Protein AF-W5QCK7-F1 (afdb_monomer)

Solvent-accessible surface area (backbone atoms only — not comparable to full-atom values): 10366 Å² total; per-residue (Å²): 131,85,64,73,87,75,48,57,71,72,54,49,52,51,52,53,54,50,50,57,49,50,53,54,50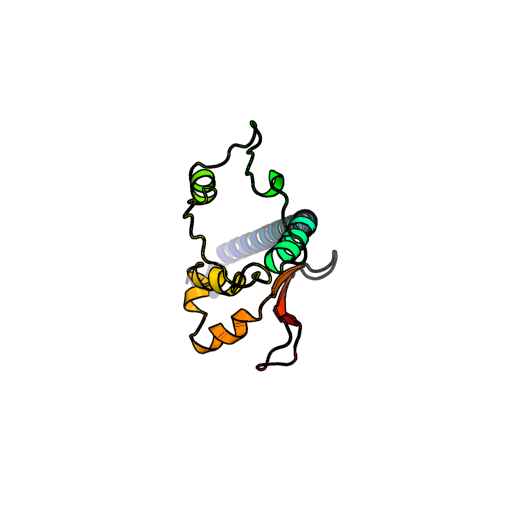,52,55,51,51,52,52,49,52,51,55,50,51,54,48,52,54,59,50,48,63,67,45,43,64,56,52,53,51,47,44,30,40,43,55,52,75,39,82,81,50,77,70,77,72,50,90,73,80,58,95,84,61,89,70,55,69,69,58,60,57,71,67,59,78,82,86,73,88,70,93,64,100,64,77,86,65,80,28,51,81,45,53,55,44,52,49,38,61,70,37,74,82,45,30,80,68,61,48,86,81,48,51,76,58,37,53,39,45,69,46,76,48,78,48,68,51,58,95,92,51,75,92,50,54,32,42,36,41,32,34,52,96,57,94,8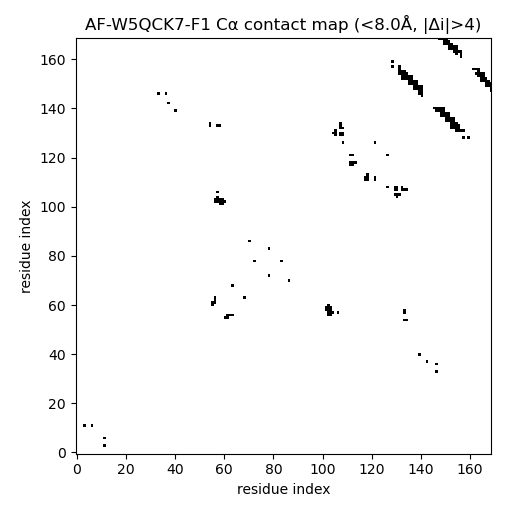9,54,88,62,50,63,52,77,50,115

Nearest PDB structures (foldseek):
  7un3-assembly1_C  TM=9.080E-01  e=7.318E-14  Homo sapiens
  7un3-assembly1_B  TM=9.060E-01  e=1.807E-13  Homo sapiens
  6k00-assembly1_A  TM=7.900E-01  e=5.534E-12  Caenorhabditis elegans
  8xaa-assembly2_H  TM=7.692E-01  e=1.555E-11  Caenorhabditis elegans
  9b31-assembly1_D  TM=7.274E-01  e=1.458E-08  Saccharomyces cerevisiae

Foldseek 3Di:
DPDLVPDDPVVVVVVVVVVVVVVVVVVVVVVVVVVVLVVVVVVLVVCVVVQVVVLCQQQVVDDDDPVRLDDDDDPPDPDDVVVVVVSDDDPPPDPDDDPPDRGNFLVVVVVLCPDVVSVVVDDPVCSVVSRQFRHWDKAFDDPPDPGDIKIWTAGDDDDPDDDRIDIDD

Secondary structure (DSSP, 8-state):
---GGGS-HHHHHHHHHHHHHHHHHHHHHHHHHHHHHHHHHHHHHHHHHHHHHHHHHHTTSSPPPHHHHS----TT----HHHHHHT--------------SSSTTHHHHHHHHSHHHHTT--TTTHHHHTTEEEEEEEEPPTTS-S-EEEEEEE-S-SS-S-SEEEE-

Radius of gyration: 24.89 Å; Cα contacts (8 Å, |Δi|>4): 121; chains: 1; bounding box: 48×48×73 Å

Structure (mmCIF, N/CA/C/O backbone):
data_AF-W5QCK7-F1
#
_entry.id   AF-W5QCK7-F1
#
loop_
_atom_site.group_PDB
_atom_site.id
_atom_site.type_symbol
_atom_site.label_atom_id
_atom_site.label_alt_id
_atom_site.label_comp_id
_atom_site.label_asym_id
_atom_site.label_entity_id
_atom_site.label_seq_id
_atom_site.pdbx_PDB_ins_code
_atom_site.Cartn_x
_atom_site.Cartn_y
_atom_site.Cartn_z
_atom_site.occupancy
_atom_site.B_iso_or_equiv
_atom_site.auth_seq_id
_atom_site.auth_comp_id
_atom_site.auth_asym_id
_atom_site.auth_atom_id
_atom_site.pdbx_PDB_model_num
ATOM 1 N N . MET A 1 1 ? 1.225 -5.587 -39.181 1.00 51.06 1 MET A N 1
ATOM 2 C CA . MET A 1 1 ? 2.636 -5.551 -38.735 1.00 51.06 1 MET A CA 1
ATOM 3 C C . MET A 1 1 ? 3.491 -5.817 -39.967 1.00 51.06 1 MET A C 1
ATOM 5 O O . MET A 1 1 ? 3.190 -6.780 -40.658 1.00 51.06 1 MET A O 1
ATOM 9 N N . ALA A 1 2 ? 4.437 -4.946 -40.334 1.00 57.25 2 ALA A N 1
ATOM 10 C CA . ALA A 1 2 ? 5.280 -5.203 -41.505 1.00 57.25 2 ALA A CA 1
ATOM 11 C C . ALA A 1 2 ? 6.125 -6.459 -41.250 1.00 57.25 2 ALA A C 1
ATOM 13 O O . ALA A 1 2 ? 6.773 -6.553 -40.209 1.00 57.25 2 ALA A O 1
ATOM 14 N N . ASP A 1 3 ? 6.082 -7.415 -42.174 1.00 78.38 3 ASP A N 1
ATOM 15 C CA . ASP A 1 3 ? 6.831 -8.662 -42.074 1.00 78.38 3 ASP A CA 1
ATOM 16 C C . ASP A 1 3 ? 8.339 -8.370 -42.131 1.00 78.38 3 ASP A C 1
ATOM 18 O O . ASP A 1 3 ? 8.890 -7.986 -43.169 1.00 78.38 3 ASP A O 1
ATOM 22 N N . ILE A 1 4 ? 8.998 -8.504 -40.976 1.00 74.50 4 ILE A N 1
ATOM 23 C CA . ILE A 1 4 ? 10.424 -8.218 -40.798 1.00 74.50 4 ILE A CA 1
ATOM 24 C C . ILE A 1 4 ? 11.270 -9.102 -41.719 1.00 74.50 4 ILE A C 1
ATOM 26 O O . ILE A 1 4 ? 12.332 -8.661 -42.172 1.00 74.50 4 ILE A O 1
ATOM 30 N N . ASP A 1 5 ? 10.801 -10.306 -42.052 1.00 78.75 5 ASP A N 1
ATOM 31 C CA . ASP A 1 5 ? 11.554 -11.263 -42.854 1.00 78.75 5 ASP A CA 1
ATOM 32 C C . ASP A 1 5 ? 11.652 -10.853 -44.323 1.00 78.75 5 ASP A C 1
ATOM 34 O O . ASP A 1 5 ? 12.658 -11.157 -44.973 1.00 78.75 5 ASP A O 1
ATOM 38 N N . ASN A 1 6 ? 10.724 -10.026 -44.802 1.00 87.00 6 ASN A N 1
ATOM 39 C CA . ASN A 1 6 ? 10.708 -9.508 -46.169 1.00 87.00 6 ASN A CA 1
ATOM 40 C C . ASN A 1 6 ? 11.416 -8.150 -46.344 1.00 87.00 6 ASN A C 1
ATOM 42 O O . ASN A 1 6 ? 11.470 -7.603 -47.447 1.00 87.00 6 ASN A O 1
ATOM 46 N N . LEU A 1 7 ? 12.015 -7.596 -45.284 1.00 89.38 7 LEU A N 1
ATOM 47 C CA . LEU A 1 7 ? 12.717 -6.313 -45.370 1.00 89.38 7 LEU A CA 1
ATOM 48 C C . LEU A 1 7 ? 14.078 -6.425 -46.089 1.00 89.38 7 LEU A C 1
ATOM 50 O O . LEU A 1 7 ? 14.833 -7.378 -45.855 1.00 89.38 7 LEU A O 1
ATOM 54 N N . PRO A 1 8 ? 14.481 -5.409 -46.882 1.00 94.81 8 PRO A N 1
ATOM 55 C CA . PRO A 1 8 ? 15.816 -5.355 -47.469 1.00 94.81 8 PRO A CA 1
ATOM 56 C C . PRO A 1 8 ? 16.914 -5.459 -46.406 1.00 94.81 8 PRO A C 1
ATOM 58 O O . PRO A 1 8 ? 16.802 -4.897 -45.313 1.00 94.81 8 PRO A O 1
ATOM 61 N N . ARG A 1 9 ? 18.039 -6.100 -46.748 1.00 92.81 9 ARG A N 1
ATOM 62 C CA . ARG A 1 9 ? 19.173 -6.312 -45.826 1.00 92.81 9 ARG A CA 1
ATOM 63 C C . ARG A 1 9 ? 19.637 -5.024 -45.133 1.00 92.81 9 ARG A C 1
ATOM 65 O O . ARG A 1 9 ? 19.982 -5.048 -43.954 1.00 92.81 9 ARG A O 1
ATOM 72 N N . VAL A 1 10 ? 19.638 -3.899 -45.850 1.00 95.56 10 VAL A N 1
ATOM 73 C CA . VAL A 1 10 ? 20.016 -2.583 -45.304 1.00 95.56 10 VAL A CA 1
ATOM 74 C C . VAL A 1 10 ? 19.047 -2.131 -44.209 1.00 95.56 10 VAL A C 1
ATOM 76 O O . VAL A 1 10 ? 19.485 -1.627 -43.177 1.00 95.56 10 VAL A O 1
ATOM 79 N N . VAL A 1 11 ? 17.746 -2.359 -44.395 1.00 94.44 11 VAL A N 1
ATOM 80 C CA . VAL A 1 11 ? 16.714 -2.037 -43.401 1.00 94.44 11 VAL A CA 1
ATOM 81 C C . VAL A 1 11 ? 16.845 -2.959 -42.189 1.00 94.44 11 VAL A C 1
ATOM 83 O O . VAL A 1 11 ? 16.900 -2.461 -41.069 1.00 94.44 11 VAL A O 1
ATOM 86 N N . LYS A 1 12 ? 17.031 -4.273 -42.391 1.00 92.62 12 LYS A N 1
ATOM 87 C CA . LYS A 1 12 ? 17.274 -5.233 -41.294 1.00 92.62 12 LYS A CA 1
ATOM 88 C C . LYS A 1 12 ? 18.470 -4.831 -40.421 1.00 92.62 12 LYS A C 1
ATOM 90 O O . LYS A 1 12 ? 18.384 -4.871 -39.198 1.00 92.62 12 LYS A O 1
ATOM 95 N N . ARG A 1 13 ? 19.574 -4.371 -41.028 1.00 95.12 13 ARG A N 1
ATOM 96 C CA . ARG A 1 13 ? 20.747 -3.866 -40.283 1.00 95.12 13 ARG A CA 1
ATOM 97 C C . ARG A 1 13 ? 20.414 -2.650 -39.417 1.00 95.12 13 ARG A C 1
ATOM 99 O O . ARG A 1 13 ? 20.874 -2.588 -38.282 1.00 95.12 13 ARG A O 1
ATOM 106 N N . ARG A 1 14 ? 19.620 -1.705 -39.933 1.00 96.81 14 ARG A N 1
ATOM 107 C CA . ARG A 1 14 ? 19.167 -0.528 -39.171 1.00 96.81 14 ARG A CA 1
ATOM 108 C C . ARG A 1 14 ? 18.259 -0.936 -38.013 1.00 96.81 14 ARG A C 1
ATOM 110 O O . ARG A 1 14 ? 18.492 -0.496 -36.897 1.00 96.81 14 ARG A O 1
ATOM 117 N N . VAL A 1 15 ? 17.300 -1.832 -38.252 1.00 94.88 15 VAL A N 1
ATOM 118 C CA . VAL A 1 15 ? 16.424 -2.381 -37.201 1.00 94.88 15 VAL A CA 1
ATOM 119 C C . VAL A 1 15 ? 17.241 -3.066 -36.106 1.00 94.88 15 VAL A C 1
ATOM 121 O O . VAL A 1 15 ? 17.001 -2.822 -34.930 1.00 94.88 15 VAL A O 1
ATOM 124 N N . ASN A 1 16 ? 18.253 -3.862 -36.459 1.00 94.25 16 ASN A N 1
ATOM 125 C CA . ASN A 1 16 ? 19.127 -4.491 -35.465 1.00 94.25 16 ASN A CA 1
ATOM 126 C C . ASN A 1 16 ? 19.939 -3.460 -34.664 1.00 94.25 16 ASN A C 1
ATOM 128 O O . ASN A 1 16 ? 20.091 -3.613 -33.456 1.00 94.25 16 ASN A O 1
ATOM 132 N N . ALA A 1 17 ? 20.416 -2.387 -35.303 1.00 97.69 17 ALA A N 1
ATOM 133 C CA . ALA A 1 17 ? 21.068 -1.292 -34.588 1.00 97.69 17 ALA A CA 1
ATOM 134 C C . ALA A 1 17 ? 20.107 -0.596 -33.605 1.00 97.69 17 ALA A C 1
ATOM 136 O O . ALA A 1 17 ? 20.496 -0.327 -32.472 1.00 97.69 17 ALA A O 1
ATOM 137 N N . LEU A 1 18 ? 18.847 -0.376 -34.001 1.00 97.81 18 LEU A N 1
ATOM 138 C CA . LEU A 1 18 ? 17.809 0.173 -33.121 1.00 97.81 18 LEU A CA 1
ATOM 139 C C . LEU A 1 18 ? 17.479 -0.770 -31.957 1.00 97.81 18 LEU A C 1
ATOM 141 O O . LEU A 1 18 ? 17.377 -0.309 -30.829 1.00 97.81 18 LEU A O 1
ATOM 145 N N . LYS A 1 19 ? 17.398 -2.088 -32.185 1.00 96.69 19 LYS A N 1
ATOM 146 C CA . LYS A 1 19 ? 17.222 -3.076 -31.105 1.00 96.69 19 LYS A CA 1
ATOM 147 C C . LYS A 1 19 ? 18.361 -3.014 -30.086 1.00 96.69 19 LYS A C 1
ATOM 149 O O . LYS A 1 19 ? 18.106 -3.046 -28.890 1.00 96.69 19 LYS A O 1
ATOM 154 N N . ASN A 1 20 ? 19.604 -2.857 -30.541 1.00 97.44 20 ASN A N 1
ATOM 155 C CA . ASN A 1 20 ? 20.744 -2.696 -29.635 1.00 97.44 20 ASN A CA 1
ATOM 156 C C . ASN A 1 20 ? 20.656 -1.404 -28.808 1.00 97.44 20 ASN A C 1
ATOM 158 O O . ASN A 1 20 ? 21.086 -1.394 -27.659 1.00 97.44 20 ASN A O 1
ATOM 162 N N . LEU A 1 21 ? 20.114 -0.318 -29.372 1.00 98.31 21 LEU A N 1
ATOM 163 C CA . LEU A 1 21 ? 19.829 0.900 -28.607 1.00 98.31 21 LEU A CA 1
ATOM 164 C C . LEU A 1 21 ? 18.696 0.670 -27.603 1.00 98.31 21 LEU A C 1
ATOM 166 O O . LEU A 1 21 ? 18.845 1.057 -26.451 1.00 98.31 21 LEU A O 1
ATOM 170 N N . GLN A 1 22 ? 17.632 -0.035 -27.996 1.00 97.56 22 GLN A N 1
ATOM 171 C CA . GLN A 1 22 ? 16.526 -0.381 -27.100 1.00 97.56 22 GLN A CA 1
ATOM 172 C C . GLN A 1 22 ? 17.001 -1.190 -25.888 1.00 97.56 22 GLN A C 1
ATOM 174 O O . GLN A 1 22 ? 16.555 -0.937 -24.776 1.00 97.56 22 GLN A O 1
ATOM 179 N N . VAL A 1 23 ? 17.945 -2.120 -26.075 1.00 98.12 23 VAL A N 1
ATOM 180 C CA . VAL A 1 23 ? 18.554 -2.862 -24.957 1.00 98.12 23 VAL A CA 1
ATOM 181 C C . VAL A 1 23 ? 19.260 -1.916 -23.981 1.00 98.12 23 VAL A C 1
ATOM 183 O O . VAL A 1 23 ? 19.148 -2.097 -22.774 1.00 98.12 23 VAL A O 1
ATOM 186 N N . LYS A 1 24 ? 19.950 -0.880 -24.474 1.00 98.12 24 LYS A N 1
ATOM 187 C CA . LYS A 1 24 ? 20.579 0.126 -23.603 1.00 98.12 24 LYS A CA 1
ATOM 188 C C . LYS A 1 24 ? 19.544 0.981 -22.871 1.00 98.12 24 LYS A C 1
ATOM 190 O O . LYS A 1 24 ? 19.755 1.282 -21.704 1.00 98.12 24 LYS A O 1
ATOM 195 N N . CYS A 1 25 ? 18.438 1.345 -23.524 1.00 97.94 25 CYS A N 1
ATOM 196 C CA . CYS A 1 25 ? 17.318 2.022 -22.863 1.00 97.94 25 CYS A CA 1
ATOM 197 C C . CYS A 1 25 ? 16.756 1.162 -21.725 1.00 97.94 25 CYS A C 1
ATOM 199 O O . CYS A 1 25 ? 16.690 1.636 -20.598 1.00 97.94 25 CYS A O 1
ATOM 201 N N . ALA A 1 26 ? 16.488 -0.120 -21.982 1.00 97.88 26 ALA A N 1
ATOM 202 C CA . ALA A 1 26 ? 15.995 -1.050 -20.966 1.00 97.88 26 ALA A CA 1
ATOM 203 C C . ALA A 1 26 ? 16.968 -1.211 -19.781 1.00 97.88 26 ALA A C 1
ATOM 205 O O . ALA A 1 26 ? 16.544 -1.340 -18.640 1.00 97.88 26 ALA A O 1
ATOM 206 N N . GLN A 1 27 ? 18.283 -1.167 -20.024 1.00 97.56 27 GLN A N 1
ATOM 207 C CA . GLN A 1 27 ? 19.287 -1.185 -18.951 1.00 97.56 27 GLN A CA 1
ATOM 208 C C . GLN A 1 27 ? 19.251 0.074 -18.076 1.00 97.56 27 GLN A C 1
ATOM 210 O O . GLN A 1 27 ? 19.542 -0.010 -16.886 1.00 97.56 27 GLN A O 1
ATOM 215 N N . ILE A 1 28 ? 18.938 1.235 -18.654 1.00 97.88 28 ILE A N 1
ATOM 216 C CA . ILE A 1 28 ? 18.781 2.488 -17.903 1.00 97.88 28 ILE A CA 1
ATOM 217 C C . ILE A 1 28 ? 17.469 2.456 -17.115 1.00 97.88 28 ILE A C 1
ATOM 219 O O . ILE A 1 28 ? 17.473 2.778 -15.934 1.00 97.88 28 ILE A O 1
ATOM 223 N N . GLU A 1 29 ? 16.376 2.014 -17.740 1.00 97.38 29 GLU A N 1
ATOM 224 C CA . GLU A 1 29 ? 15.078 1.838 -17.077 1.00 97.38 29 GLU A CA 1
ATOM 225 C C . GLU A 1 29 ? 15.177 0.875 -15.890 1.00 97.38 29 GLU A C 1
ATOM 227 O O . GLU A 1 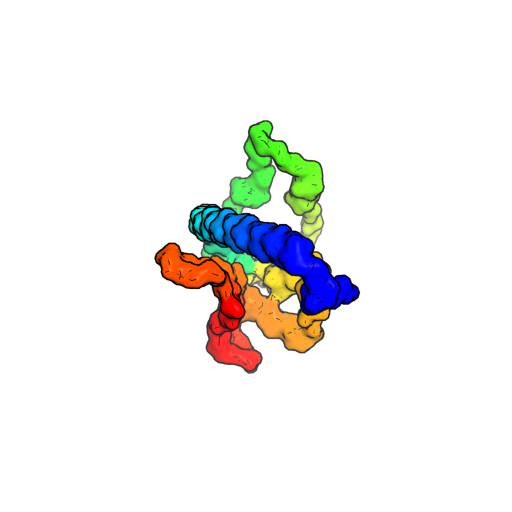29 ? 14.650 1.172 -14.826 1.00 97.38 29 GLU A O 1
ATOM 232 N N . ALA A 1 30 ? 15.912 -0.235 -16.027 1.00 95.00 30 ALA A N 1
ATOM 233 C CA . ALA A 1 30 ? 16.130 -1.170 -14.925 1.00 95.00 30 ALA A CA 1
ATOM 234 C C . ALA A 1 30 ? 16.781 -0.496 -13.703 1.00 95.00 30 ALA A C 1
ATOM 236 O O . ALA A 1 30 ? 16.317 -0.701 -12.588 1.00 95.00 30 ALA A O 1
ATOM 237 N N . LYS A 1 31 ? 17.800 0.351 -13.916 1.00 95.19 31 LYS A N 1
ATOM 238 C CA . LYS A 1 31 ? 18.436 1.124 -12.833 1.00 95.19 31 LYS A CA 1
ATOM 239 C C . LYS A 1 31 ? 17.495 2.157 -12.226 1.00 95.19 31 LYS A C 1
ATOM 241 O O . LYS A 1 31 ? 17.493 2.347 -11.020 1.00 95.19 31 LYS A O 1
ATOM 246 N N . PHE A 1 32 ? 16.691 2.815 -13.058 1.00 96.88 32 PHE A N 1
ATOM 247 C CA . PHE A 1 32 ? 15.694 3.764 -12.577 1.00 96.88 32 PHE A CA 1
ATOM 248 C C . PHE A 1 32 ? 14.685 3.086 -11.641 1.00 96.88 32 PHE A C 1
ATOM 250 O O . PHE A 1 32 ? 14.436 3.594 -10.555 1.00 96.88 32 PHE A O 1
ATOM 257 N N . TYR A 1 33 ? 14.145 1.925 -12.022 1.00 94.12 33 TYR A N 1
ATOM 258 C CA . TYR A 1 33 ? 13.209 1.192 -11.164 1.00 94.12 33 TYR A CA 1
ATOM 259 C C . TYR A 1 33 ? 13.866 0.643 -9.893 1.00 94.12 33 TYR A C 1
ATOM 261 O O . TYR A 1 33 ? 13.220 0.633 -8.851 1.00 94.12 33 TYR A O 1
ATOM 269 N N . GLU A 1 34 ? 15.141 0.247 -9.953 1.00 92.50 34 GLU A N 1
ATOM 270 C CA . GLU A 1 34 ? 15.926 -0.117 -8.765 1.00 92.50 34 GLU A CA 1
ATOM 271 C C . GLU A 1 34 ? 16.028 1.063 -7.782 1.00 92.50 34 GLU A C 1
ATOM 273 O O . GLU A 1 34 ? 15.694 0.920 -6.608 1.00 92.50 34 GLU A O 1
ATOM 278 N N . GLU A 1 35 ? 16.381 2.257 -8.268 1.00 94.62 35 GLU A N 1
ATOM 279 C CA . GLU A 1 35 ? 16.464 3.469 -7.441 1.00 94.62 35 GLU A CA 1
ATOM 280 C C . GLU A 1 35 ? 15.096 3.908 -6.887 1.00 94.62 35 GLU A C 1
ATOM 282 O O . GLU A 1 35 ? 15.008 4.340 -5.736 1.00 94.62 35 GLU A O 1
ATOM 287 N N . VAL A 1 36 ? 14.019 3.781 -7.673 1.00 94.88 36 VAL A N 1
ATOM 288 C CA . VAL A 1 36 ? 12.647 4.043 -7.206 1.00 94.88 36 VAL A CA 1
ATOM 289 C C . VAL A 1 36 ? 12.260 3.071 -6.097 1.00 94.88 36 VAL A C 1
ATOM 291 O O . VAL A 1 36 ? 11.752 3.506 -5.069 1.00 94.88 36 VAL A O 1
ATOM 294 N N . HIS A 1 37 ? 12.536 1.780 -6.259 1.00 92.81 37 HIS A N 1
ATOM 295 C CA . HIS A 1 37 ? 12.208 0.786 -5.244 1.00 92.81 37 HIS A CA 1
ATOM 296 C C . HIS A 1 37 ? 12.992 1.023 -3.943 1.00 92.81 37 HIS A C 1
ATOM 298 O O . HIS A 1 37 ? 12.438 0.939 -2.849 1.00 92.81 37 HIS A O 1
ATOM 304 N N . ASP A 1 38 ? 14.271 1.393 -4.036 1.00 92.75 38 ASP A N 1
ATOM 305 C CA . ASP A 1 38 ? 15.073 1.794 -2.874 1.00 92.75 38 ASP A CA 1
ATOM 306 C C . ASP A 1 38 ? 14.498 3.033 -2.170 1.00 92.75 38 ASP A C 1
ATOM 308 O O . ASP A 1 38 ? 14.497 3.115 -0.936 1.00 92.75 38 ASP A O 1
ATOM 312 N N . LEU A 1 39 ? 13.978 3.986 -2.947 1.00 95.31 39 LEU A N 1
ATOM 313 C CA . LEU A 1 39 ? 13.295 5.164 -2.427 1.00 95.31 39 LEU A CA 1
ATOM 314 C C . LEU A 1 39 ? 11.997 4.781 -1.703 1.00 95.31 39 LEU A C 1
ATOM 316 O O . LEU A 1 39 ? 11.784 5.232 -0.580 1.00 95.31 39 LEU A O 1
ATOM 320 N N . GLU A 1 40 ? 11.168 3.920 -2.293 1.00 94.06 40 GLU A N 1
ATOM 321 C CA . GLU A 1 40 ? 9.945 3.407 -1.665 1.00 94.06 40 GLU A CA 1
ATOM 322 C C . GLU A 1 40 ? 10.252 2.740 -0.320 1.00 94.06 40 GLU A C 1
ATOM 324 O O . GLU A 1 40 ? 9.643 3.101 0.687 1.00 94.06 40 GLU A O 1
ATOM 329 N N . ARG A 1 41 ? 11.266 1.862 -0.258 1.00 93.56 41 ARG A N 1
ATOM 330 C CA . ARG A 1 41 ? 11.688 1.221 1.002 1.00 93.56 41 ARG A CA 1
ATOM 331 C C . ARG A 1 41 ? 12.117 2.237 2.053 1.00 93.56 41 ARG A C 1
ATOM 333 O O . ARG A 1 41 ? 11.737 2.125 3.216 1.00 93.56 41 ARG A O 1
ATOM 340 N N . LYS A 1 42 ? 12.892 3.251 1.658 1.00 94.81 42 LYS A N 1
ATOM 341 C CA . LYS A 1 42 ? 13.332 4.313 2.573 1.00 94.81 42 LYS A CA 1
ATOM 342 C C . LYS A 1 42 ? 12.142 5.042 3.201 1.00 94.81 42 LYS A C 1
ATOM 344 O O . LYS A 1 42 ? 12.164 5.300 4.402 1.00 94.81 42 LYS A O 1
ATOM 349 N N . TYR A 1 43 ? 11.135 5.397 2.406 1.00 95.94 43 TYR A N 1
ATOM 350 C CA . TYR A 1 43 ? 9.966 6.123 2.905 1.00 95.94 43 TYR A CA 1
ATOM 351 C C . TYR A 1 43 ? 8.982 5.218 3.649 1.00 95.94 43 TYR A C 1
ATOM 353 O O . TYR A 1 43 ? 8.366 5.679 4.604 1.00 95.94 43 TYR A O 1
ATOM 361 N N . ALA A 1 44 ? 8.898 3.929 3.310 1.00 93.94 44 ALA A N 1
ATOM 362 C CA . ALA A 1 44 ? 8.112 2.955 4.066 1.00 93.94 44 ALA A CA 1
ATOM 363 C C . ALA A 1 44 ? 8.520 2.920 5.550 1.00 93.94 44 ALA A C 1
ATOM 365 O O . ALA A 1 44 ? 7.659 2.986 6.423 1.00 93.94 44 ALA A O 1
ATOM 366 N N . VAL A 1 45 ? 9.826 2.955 5.848 1.00 94.56 45 VAL A N 1
ATOM 367 C CA . VAL A 1 45 ? 10.337 3.029 7.233 1.00 94.56 45 VAL A CA 1
ATOM 368 C C . VAL A 1 45 ? 9.879 4.303 7.956 1.00 94.56 45 VAL A C 1
ATOM 370 O O . VAL A 1 45 ? 9.638 4.270 9.160 1.00 94.56 45 VAL A O 1
ATOM 373 N N . LEU A 1 46 ? 9.741 5.426 7.241 1.00 95.62 46 LEU A N 1
ATOM 374 C CA . LEU A 1 46 ? 9.257 6.687 7.817 1.00 95.62 46 LEU A CA 1
ATOM 375 C C . LEU A 1 46 ? 7.746 6.660 8.080 1.00 95.62 46 LEU A C 1
ATOM 377 O O . LEU A 1 46 ? 7.287 7.264 9.046 1.00 95.62 46 LEU A O 1
ATOM 381 N N . TYR A 1 47 ? 6.982 5.951 7.246 1.00 94.44 47 TYR A N 1
ATOM 382 C CA . TYR A 1 47 ? 5.545 5.767 7.439 1.00 94.44 47 TYR A CA 1
ATOM 383 C C . TYR A 1 47 ? 5.212 4.742 8.524 1.00 94.44 47 TYR A C 1
ATOM 385 O O . TYR A 1 47 ? 4.178 4.877 9.174 1.00 94.44 47 TYR A O 1
ATOM 393 N N . GLN A 1 48 ? 6.081 3.756 8.756 1.00 95.56 48 GLN A N 1
ATOM 394 C CA . GLN A 1 48 ? 5.832 2.671 9.703 1.00 95.56 48 GLN A CA 1
ATOM 395 C C . GLN A 1 48 ? 5.380 3.136 11.099 1.00 95.56 48 GLN A C 1
ATOM 397 O O . GLN A 1 48 ? 4.322 2.682 11.528 1.00 95.56 48 GLN A O 1
ATOM 402 N N . PRO A 1 49 ? 6.058 4.075 11.794 1.00 97.12 49 PRO A N 1
ATOM 403 C CA . PRO A 1 49 ? 5.594 4.525 13.108 1.00 97.12 49 PRO A CA 1
ATOM 404 C C . PRO A 1 49 ? 4.220 5.210 13.062 1.00 97.12 49 PRO A C 1
ATOM 406 O O . PRO A 1 49 ? 3.459 5.117 14.022 1.00 97.12 49 PRO A O 1
ATOM 409 N N . LEU A 1 50 ? 3.874 5.870 11.950 1.00 96.56 50 LEU A N 1
ATOM 410 C CA . LEU A 1 50 ? 2.551 6.475 11.765 1.00 96.56 50 LEU A CA 1
ATOM 411 C C . LEU A 1 50 ? 1.477 5.399 11.591 1.00 96.56 50 LEU A C 1
ATOM 413 O O . LEU A 1 50 ? 0.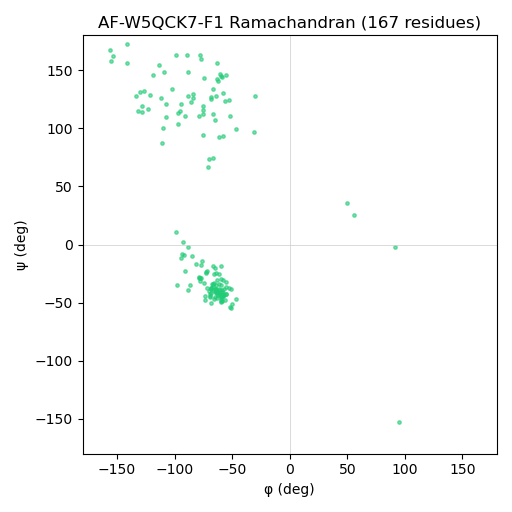383 5.519 12.136 1.00 96.56 50 LEU A O 1
ATOM 417 N N . PHE A 1 51 ? 1.782 4.334 10.849 1.00 97.25 51 PHE A N 1
ATOM 418 C CA . PHE A 1 51 ? 0.865 3.213 10.656 1.00 97.25 51 PHE A CA 1
ATOM 419 C C . PHE A 1 51 ? 0.714 2.356 11.911 1.00 97.25 51 PHE A C 1
ATOM 421 O O . PHE A 1 51 ? -0.409 1.964 12.219 1.00 97.25 51 PHE A O 1
ATOM 428 N N . ASP A 1 52 ? 1.787 2.149 12.675 1.00 97.19 52 ASP A N 1
ATOM 429 C CA . ASP A 1 52 ? 1.722 1.485 13.977 1.00 97.19 52 ASP A CA 1
ATOM 430 C C . ASP A 1 52 ? 0.858 2.303 14.951 1.00 97.19 52 ASP A C 1
ATOM 432 O O . ASP A 1 52 ? -0.037 1.758 15.595 1.00 97.19 52 ASP A O 1
ATOM 436 N N . LYS A 1 53 ? 1.025 3.634 14.986 1.00 96.94 53 LYS A N 1
ATOM 437 C CA . LYS A 1 53 ? 0.175 4.513 15.802 1.00 96.94 53 LYS A CA 1
ATOM 438 C C . LYS A 1 53 ? -1.288 4.485 15.357 1.00 96.94 53 LYS A C 1
ATOM 440 O O . LYS A 1 53 ? -2.190 4.405 16.188 1.00 96.94 53 LYS A O 1
ATOM 445 N N . ARG A 1 54 ? -1.537 4.507 14.044 1.00 97.06 54 ARG A N 1
ATOM 446 C CA . ARG A 1 54 ? -2.881 4.356 13.468 1.00 97.06 54 ARG A CA 1
ATOM 447 C C . ARG A 1 54 ? -3.511 3.032 13.901 1.00 97.06 54 ARG A C 1
ATOM 449 O O . ARG A 1 54 ? -4.678 3.022 14.274 1.00 97.06 54 ARG A O 1
ATOM 456 N N . PHE A 1 55 ? -2.757 1.935 13.869 1.00 96.94 55 PHE A N 1
ATOM 457 C CA . PHE A 1 55 ? -3.221 0.632 14.337 1.00 96.94 55 PHE A CA 1
ATOM 458 C C . PHE A 1 55 ? -3.621 0.667 15.818 1.00 96.94 55 PHE A C 1
ATOM 460 O O . PHE A 1 55 ? -4.694 0.164 16.163 1.00 96.94 55 PHE A O 1
ATOM 467 N N . GLU A 1 56 ? -2.803 1.290 16.674 1.00 96.81 56 GLU A N 1
ATOM 468 C CA . GLU A 1 56 ? -3.113 1.438 18.100 1.00 96.81 56 GLU A CA 1
ATOM 469 C C . GLU A 1 56 ? -4.427 2.195 18.330 1.00 96.81 56 GLU A C 1
ATOM 471 O O . GLU A 1 56 ? -5.238 1.763 19.149 1.00 96.81 56 GLU A O 1
ATOM 476 N N . ILE A 1 57 ? -4.656 3.280 17.584 1.00 95.62 57 ILE A N 1
ATOM 477 C CA . ILE A 1 57 ? -5.876 4.096 17.672 1.00 95.62 57 ILE A CA 1
ATOM 478 C C . ILE A 1 57 ? -7.092 3.321 17.151 1.00 95.62 57 ILE A C 1
ATOM 480 O O . ILE A 1 57 ? -8.101 3.214 17.844 1.00 95.62 57 ILE A O 1
ATOM 484 N N . ILE A 1 58 ? -6.997 2.725 15.954 1.00 95.38 58 ILE A N 1
ATOM 485 C CA . ILE A 1 58 ? -8.100 1.962 15.342 1.00 95.38 58 ILE A CA 1
ATOM 486 C C . ILE A 1 58 ? -8.587 0.852 16.276 1.00 95.38 58 ILE A C 1
ATOM 488 O O . ILE A 1 58 ? -9.782 0.580 16.310 1.00 95.38 58 ILE A O 1
ATOM 492 N N . ASN A 1 59 ? -7.686 0.215 17.026 1.00 94.25 59 ASN A N 1
ATOM 493 C CA . ASN A 1 59 ? -8.009 -0.922 17.886 1.00 94.25 59 ASN A CA 1
ATOM 494 C C . ASN A 1 59 ? -8.197 -0.544 19.371 1.00 94.25 59 ASN A C 1
ATOM 496 O O . ASN A 1 59 ? -8.241 -1.448 20.207 1.00 94.25 59 ASN A O 1
ATOM 500 N N . ALA A 1 60 ? -8.278 0.752 19.712 1.00 94.25 60 ALA A N 1
ATOM 501 C CA . ALA A 1 60 ? -8.343 1.263 21.093 1.00 94.25 60 ALA A CA 1
ATOM 502 C C . ALA A 1 60 ? -7.265 0.687 22.034 1.00 94.25 60 ALA A C 1
ATOM 504 O O . ALA A 1 60 ? -7.492 0.446 23.220 1.00 94.25 60 ALA A O 1
ATOM 505 N N . ILE A 1 61 ? -6.064 0.451 21.503 1.00 94.06 61 ILE A N 1
ATOM 506 C CA . ILE A 1 61 ? -4.864 0.178 22.307 1.00 94.06 61 ILE A CA 1
ATOM 507 C C . ILE A 1 61 ? -4.328 1.499 22.876 1.00 94.06 61 ILE A C 1
ATOM 509 O O . ILE A 1 61 ? -3.773 1.527 23.976 1.00 94.06 61 ILE A O 1
ATOM 513 N N . TYR A 1 62 ? -4.521 2.591 22.132 1.00 93.56 62 TYR A N 1
ATOM 514 C CA . TYR A 1 62 ? -4.169 3.947 22.523 1.00 93.56 62 TYR A CA 1
ATOM 515 C C . TYR A 1 62 ? -5.348 4.895 22.310 1.00 93.56 62 TYR A C 1
ATOM 517 O O . TYR A 1 62 ? -5.914 4.926 21.219 1.00 93.56 62 TYR A O 1
ATOM 525 N N . GLU A 1 63 ? -5.650 5.700 23.327 1.00 92.81 63 GLU A N 1
ATOM 526 C CA . GLU A 1 63 ? -6.642 6.771 23.243 1.00 92.81 63 GLU A CA 1
ATOM 527 C C . GLU A 1 63 ? -5.943 8.100 22.895 1.00 92.81 63 GLU A C 1
ATOM 529 O O . GLU A 1 63 ? -5.053 8.512 23.653 1.00 92.81 63 GLU A O 1
ATOM 534 N N . PRO A 1 64 ? -6.297 8.761 21.774 1.00 93.19 64 PRO A N 1
ATOM 535 C CA . PRO A 1 64 ? -5.722 10.047 21.388 1.00 93.19 64 PRO A CA 1
ATOM 536 C C . PRO A 1 64 ? -5.939 11.150 22.427 1.00 93.19 64 PRO A C 1
ATOM 538 O O . PRO A 1 64 ? -6.985 11.250 23.068 1.00 93.19 64 PRO A O 1
ATOM 541 N N . THR A 1 65 ? -4.949 12.023 22.569 1.00 91.12 65 THR A N 1
ATOM 542 C CA . THR A 1 65 ? -5.071 13.248 23.365 1.00 91.12 65 THR A CA 1
ATOM 543 C C . THR A 1 65 ? -5.856 14.331 22.620 1.00 91.12 65 THR A C 1
ATOM 545 O O . THR A 1 65 ? -5.926 14.325 21.393 1.00 91.12 65 THR A O 1
ATOM 548 N N . GLU A 1 66 ? -6.402 15.313 23.350 1.00 87.31 66 GLU A N 1
ATOM 549 C CA . GLU A 1 66 ? -7.089 16.470 22.743 1.00 87.31 66 GLU A CA 1
ATOM 550 C C . GLU A 1 66 ? -6.214 17.179 21.696 1.00 87.31 66 GLU A C 1
ATOM 552 O O . 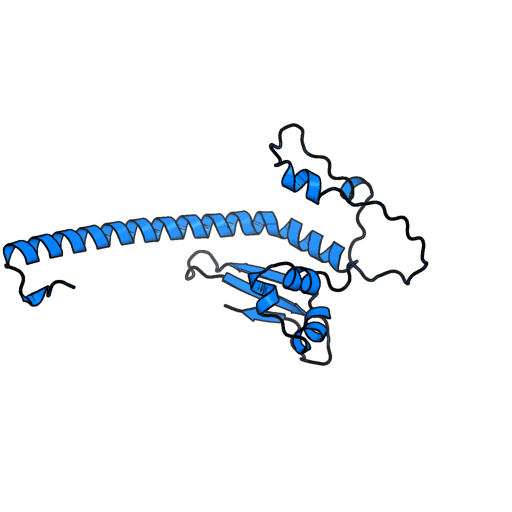GLU A 1 66 ? -6.709 17.588 20.651 1.00 87.31 66 GLU A O 1
ATOM 557 N N . GLU A 1 67 ? -4.903 17.272 21.942 1.00 86.56 67 GLU A N 1
ATOM 558 C CA . GLU A 1 67 ? -3.956 17.894 21.015 1.00 86.56 67 GLU A CA 1
ATOM 559 C C . GLU A 1 67 ? -3.775 17.088 19.718 1.00 86.56 67 GLU A C 1
ATOM 561 O O . GLU A 1 67 ? -3.680 17.688 18.652 1.00 86.56 67 GLU A O 1
ATOM 566 N N . GLU A 1 68 ? -3.767 15.753 19.784 1.00 87.12 68 GLU A N 1
ATOM 567 C CA . GLU A 1 68 ? -3.652 14.875 18.607 1.00 87.12 68 GLU A CA 1
ATOM 568 C C . GLU A 1 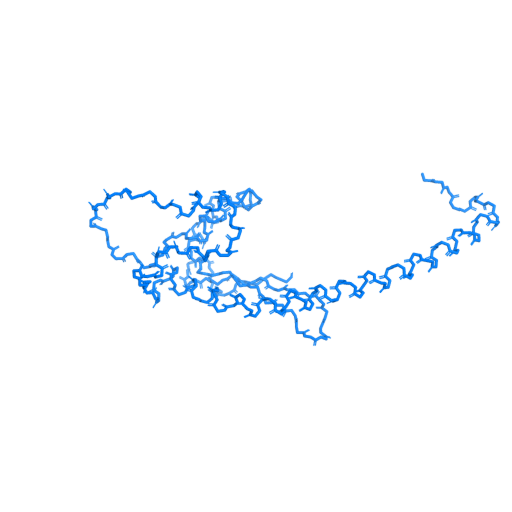68 ? -4.934 14.836 17.762 1.00 87.12 68 GLU A C 1
ATOM 570 O O . GLU A 1 68 ? -4.875 14.543 16.567 1.00 87.12 68 GLU A O 1
ATOM 575 N N . CYS A 1 69 ? -6.087 15.142 18.361 1.00 85.31 69 CYS A N 1
ATOM 576 C CA . CYS A 1 69 ? -7.365 15.261 17.657 1.00 85.31 69 CYS A CA 1
ATOM 577 C C . CYS A 1 69 ? -7.506 16.585 16.888 1.00 85.31 69 CYS A C 1
ATOM 579 O O . CYS A 1 69 ? -8.351 16.700 15.998 1.00 85.31 69 CYS A O 1
ATOM 581 N N . GLU A 1 70 ? -6.696 17.594 17.212 1.00 83.94 70 GLU A N 1
ATOM 582 C CA . GLU A 1 70 ? -6.709 18.887 16.539 1.00 83.94 70 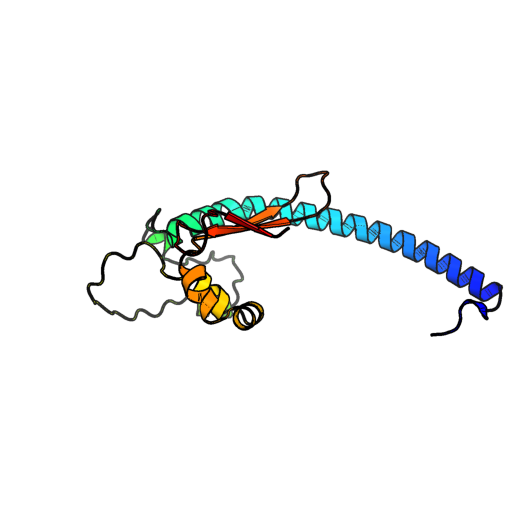GLU A CA 1
ATOM 583 C C . GLU A 1 70 ? -5.731 18.900 15.359 1.00 83.94 70 GLU A C 1
ATOM 585 O O . GLU A 1 70 ? -4.513 18.958 15.535 1.00 83.94 70 GLU A O 1
ATOM 590 N N . TRP A 1 71 ? -6.252 18.950 14.128 1.00 75.94 71 TRP A N 1
ATOM 591 C CA . TRP A 1 71 ? -5.400 19.242 12.976 1.00 75.94 71 TRP A CA 1
ATOM 592 C C . TRP A 1 71 ? -4.896 20.687 13.071 1.00 75.94 71 TRP A C 1
ATOM 594 O O . TRP A 1 71 ? -5.649 21.642 12.864 1.00 75.94 71 TRP A O 1
ATOM 604 N N . LYS A 1 72 ? -3.588 20.851 13.281 1.00 74.94 72 LYS A N 1
ATOM 605 C CA . LYS A 1 72 ? -2.881 22.134 13.176 1.00 74.94 72 LYS A CA 1
ATOM 606 C C . LYS A 1 72 ? -1.976 22.091 11.946 1.00 74.94 72 LYS A C 1
ATOM 608 O O . LYS A 1 72 ? -0.940 21.439 12.003 1.00 74.94 72 LYS A O 1
ATOM 613 N N . PRO A 1 73 ? -2.382 22.688 10.811 1.00 67.12 73 PRO A N 1
ATOM 614 C CA . PRO A 1 73 ? -1.513 22.722 9.645 1.00 67.12 73 PRO A CA 1
ATOM 615 C C . PRO A 1 73 ? -0.311 23.606 9.981 1.00 67.12 73 PRO A C 1
ATOM 617 O O . PRO A 1 73 ? -0.509 24.692 10.536 1.00 67.12 73 PRO A O 1
ATOM 620 N N . ASP A 1 74 ? 0.909 23.167 9.672 1.00 67.81 74 ASP A N 1
ATOM 621 C CA . ASP A 1 74 ? 2.057 24.062 9.795 1.00 67.81 74 ASP A CA 1
ATOM 622 C C . ASP A 1 74 ? 1.874 25.230 8.815 1.00 67.81 74 ASP A C 1
ATOM 624 O O . ASP A 1 74 ? 1.363 25.063 7.705 1.00 67.81 74 ASP A O 1
ATOM 628 N N . GLU A 1 75 ? 2.272 26.441 9.219 1.00 59.00 75 GLU A N 1
ATOM 629 C CA . GLU A 1 75 ? 2.088 27.655 8.403 1.00 59.00 75 GLU A CA 1
ATOM 630 C C . GLU A 1 75 ? 2.798 27.574 7.032 1.00 59.00 75 GLU A C 1
ATOM 632 O O . GLU A 1 75 ? 2.450 28.322 6.117 1.00 59.00 75 GLU A O 1
ATOM 637 N N . GLU A 1 76 ? 3.770 26.666 6.880 1.00 56.94 76 GLU A N 1
ATOM 638 C CA . GLU A 1 76 ? 4.520 26.408 5.642 1.00 56.94 76 GLU A CA 1
ATOM 639 C C . GLU A 1 76 ? 3.917 25.300 4.754 1.00 56.94 76 GLU A C 1
ATOM 641 O O . GLU A 1 76 ? 4.348 25.146 3.608 1.00 56.94 76 GLU A O 1
ATOM 646 N N . ASP A 1 77 ? 2.914 24.551 5.222 1.00 62.91 77 ASP A N 1
ATOM 647 C CA . ASP A 1 77 ? 2.333 23.463 4.438 1.00 62.91 77 ASP A CA 1
ATOM 648 C C . ASP A 1 77 ? 1.351 24.003 3.376 1.00 62.91 77 ASP A C 1
ATOM 650 O O . ASP A 1 77 ? 0.240 24.455 3.675 1.00 62.91 77 ASP A O 1
ATOM 654 N N . GLU A 1 78 ? 1.716 23.904 2.090 1.00 66.00 78 GLU A N 1
ATOM 655 C CA . GLU A 1 78 ? 0.785 24.069 0.958 1.00 66.00 78 GLU A CA 1
ATOM 656 C C . GLU A 1 78 ? -0.185 22.873 0.887 1.00 66.00 78 GLU A C 1
ATOM 658 O O . GLU A 1 78 ? -0.093 21.987 0.037 1.00 66.00 78 GLU A O 1
ATOM 663 N N . ILE A 1 79 ? -1.145 22.829 1.810 1.00 69.31 79 ILE A N 1
ATOM 664 C CA . ILE A 1 79 ? -2.190 21.802 1.838 1.00 69.31 79 ILE A CA 1
ATOM 665 C C . ILE A 1 79 ? -3.322 22.215 0.892 1.00 69.31 79 ILE A C 1
ATOM 667 O O . ILE A 1 79 ? -3.845 23.330 0.983 1.00 69.31 79 ILE A O 1
ATOM 671 N N . SER A 1 80 ? -3.741 21.306 0.006 1.00 75.81 80 SER A N 1
ATOM 672 C CA . SER A 1 80 ? -4.879 21.547 -0.892 1.00 75.81 80 SER A CA 1
ATOM 673 C C . SER A 1 80 ? -6.177 21.823 -0.118 1.00 75.81 80 SER A C 1
ATOM 675 O O . SER A 1 80 ? -6.430 21.217 0.925 1.00 75.81 80 SER A O 1
ATOM 677 N N . GLU A 1 81 ? -7.032 22.701 -0.649 1.00 74.25 81 GLU A N 1
ATOM 678 C CA . GLU A 1 81 ? -8.336 23.011 -0.038 1.00 74.25 81 GLU A CA 1
ATOM 679 C C . GLU A 1 81 ? -9.225 21.764 0.116 1.00 74.25 81 GLU A C 1
ATOM 681 O O . GLU A 1 81 ? -9.960 21.651 1.093 1.00 74.25 81 GLU A O 1
ATOM 686 N N . GLU A 1 82 ? -9.093 20.779 -0.778 1.00 73.56 82 GLU A N 1
ATOM 687 C CA . GLU A 1 82 ? -9.827 19.510 -0.699 1.00 73.56 82 GLU A CA 1
ATOM 688 C C . GLU A 1 82 ? -9.461 18.697 0.557 1.00 73.56 82 GLU A C 1
ATOM 690 O O . GLU A 1 82 ? -10.335 18.129 1.213 1.00 73.56 82 GLU A O 1
ATOM 695 N N . LEU A 1 83 ? -8.176 18.662 0.931 1.00 69.75 83 LEU A N 1
ATOM 696 C CA . LEU A 1 83 ? -7.729 17.998 2.161 1.00 69.75 83 LEU A CA 1
ATOM 697 C C . LEU A 1 83 ? -8.224 18.743 3.408 1.00 69.75 83 LEU A C 1
ATOM 699 O O . LEU A 1 83 ? -8.631 18.104 4.375 1.00 69.75 83 LEU A O 1
ATOM 703 N N . LYS A 1 84 ? -8.256 20.082 3.366 1.00 69.31 84 LYS A N 1
ATOM 704 C CA . LYS A 1 84 ? -8.785 20.907 4.465 1.00 69.31 84 LYS A CA 1
ATOM 705 C C . LYS A 1 84 ? -10.287 20.719 4.664 1.00 69.31 84 LYS A C 1
ATOM 707 O O . LYS A 1 84 ? -10.751 20.766 5.798 1.00 69.31 84 LYS A O 1
ATOM 712 N N . GLU A 1 85 ? -11.058 20.529 3.593 1.00 72.88 85 GLU A N 1
ATOM 713 C CA . GLU A 1 85 ? -12.488 20.224 3.705 1.00 72.88 85 GLU A CA 1
ATOM 714 C C . GLU A 1 85 ? -12.733 18.826 4.273 1.00 72.88 85 GLU A C 1
ATOM 716 O O . GLU A 1 85 ? -13.541 18.696 5.188 1.00 72.88 85 GLU A O 1
ATOM 721 N N . LYS A 1 86 ? -12.001 17.803 3.810 1.00 69.56 86 LYS A N 1
ATOM 722 C CA . LYS A 1 86 ? -12.130 16.425 4.324 1.00 69.56 86 LYS A CA 1
ATOM 723 C C . LYS A 1 86 ? -11.696 16.270 5.785 1.00 69.56 86 LYS A C 1
ATOM 725 O O . LYS A 1 86 ? -12.162 15.353 6.451 1.00 69.56 86 LYS A O 1
ATOM 730 N N . ALA A 1 87 ? -10.819 17.143 6.280 1.00 65.88 87 ALA A N 1
ATOM 731 C CA . ALA A 1 87 ? -10.376 17.147 7.674 1.00 65.88 87 ALA A CA 1
ATOM 732 C C . ALA A 1 87 ? -11.410 17.736 8.654 1.00 65.88 87 ALA A C 1
ATOM 734 O O . ALA A 1 87 ? -11.267 17.568 9.864 1.00 65.88 87 ALA A O 1
ATOM 735 N N . LYS A 1 88 ? -12.445 18.439 8.170 1.00 71.19 88 LYS A N 1
ATOM 736 C CA . LYS A 1 88 ? -13.503 18.976 9.035 1.00 71.19 88 LYS A CA 1
ATOM 737 C C . LYS A 1 88 ? -14.422 17.839 9.472 1.00 71.19 88 LYS A C 1
ATOM 739 O O . LYS A 1 88 ? -15.122 17.256 8.651 1.00 71.19 88 LYS A O 1
ATOM 744 N N . ILE A 1 89 ? -14.444 17.559 10.769 1.00 65.56 89 ILE A N 1
ATOM 745 C CA . ILE A 1 89 ? -15.429 16.665 11.378 1.00 65.56 89 ILE A CA 1
ATOM 746 C C . ILE A 1 89 ? -16.687 17.497 11.671 1.00 65.56 89 ILE A C 1
ATOM 748 O O . ILE A 1 89 ? -16.603 18.554 12.299 1.00 65.56 89 ILE A O 1
ATOM 752 N N . GLU A 1 90 ? -17.851 17.064 11.184 1.00 55.94 90 GLU A N 1
ATOM 753 C CA . GLU A 1 90 ? -19.132 17.667 11.567 1.00 55.94 90 GLU A CA 1
ATOM 754 C C . GLU A 1 90 ? -19.494 17.200 12.986 1.00 55.94 90 GLU A C 1
ATOM 756 O O . GLU A 1 90 ? -19.769 16.021 13.202 1.00 55.94 90 GLU A O 1
ATOM 761 N N . ASP A 1 91 ? -19.490 18.120 13.958 1.00 47.53 91 ASP A N 1
ATOM 762 C CA . ASP A 1 91 ? -19.943 17.876 15.336 1.00 47.53 91 ASP A CA 1
ATOM 763 C C . ASP A 1 91 ? -21.464 17.615 15.375 1.00 47.53 91 ASP A C 1
ATOM 765 O O . ASP A 1 91 ? -22.265 18.453 15.805 1.00 47.53 91 ASP A O 1
ATOM 769 N N . GLU A 1 92 ? -21.911 16.435 14.945 1.00 47.28 92 GLU A N 1
ATOM 770 C CA . GLU A 1 92 ? -23.224 15.936 15.343 1.00 47.28 92 GLU A CA 1
ATOM 771 C C . GLU A 1 92 ? -23.137 15.451 16.792 1.00 47.28 92 GLU A C 1
ATOM 773 O O . GLU A 1 92 ? -22.797 14.302 17.070 1.00 47.28 92 GLU A O 1
ATOM 778 N N . LYS A 1 93 ? -23.490 16.326 17.741 1.00 46.91 93 LYS A N 1
ATOM 779 C CA . LYS A 1 93 ? -23.776 15.922 19.124 1.00 46.91 93 LYS A CA 1
ATOM 780 C C . LYS A 1 93 ? -24.907 14.890 19.138 1.00 46.91 93 LYS A C 1
ATOM 782 O O . LYS A 1 93 ? -26.084 15.249 19.190 1.00 46.91 93 LYS A O 1
ATOM 787 N N . LYS A 1 94 ? -24.550 13.610 19.129 1.00 44.38 94 LYS A N 1
ATOM 788 C CA . LYS A 1 94 ? -25.404 12.511 19.575 1.00 44.38 94 LYS A CA 1
ATOM 789 C C . LYS A 1 94 ? -24.810 11.942 20.852 1.00 44.38 94 LYS A C 1
ATOM 791 O O . LYS A 1 94 ? -24.042 10.989 20.827 1.00 44.38 94 LYS A O 1
ATOM 796 N N . ASP A 1 95 ? -25.210 12.555 21.963 1.00 48.56 95 ASP A N 1
ATOM 797 C CA . ASP A 1 95 ? -25.253 11.886 23.258 1.00 48.56 95 ASP A CA 1
ATOM 798 C C . ASP A 1 95 ? -26.245 10.718 23.147 1.00 48.56 95 ASP A C 1
ATOM 800 O O . ASP A 1 95 ? -27.450 10.878 23.338 1.00 48.56 95 ASP A O 1
ATOM 804 N N . GLU A 1 96 ? -25.750 9.534 22.806 1.00 44.16 96 GLU A N 1
ATOM 805 C CA . GLU A 1 96 ? -26.401 8.283 23.175 1.00 44.16 96 GLU A CA 1
ATOM 806 C C . GLU A 1 96 ? -25.342 7.410 23.836 1.00 44.16 96 GLU A C 1
ATOM 808 O O . GLU A 1 96 ? -24.389 6.995 23.181 1.00 44.16 96 GLU A O 1
ATOM 813 N N . GLU A 1 97 ? -25.521 7.149 25.135 1.00 49.66 97 GLU A N 1
ATOM 814 C CA . GLU A 1 97 ? -24.815 6.107 25.882 1.00 49.66 97 GLU A CA 1
ATOM 815 C C . GLU A 1 97 ? -24.831 4.807 25.063 1.00 49.66 97 GLU A C 1
ATOM 817 O O . GLU A 1 97 ? -25.826 4.080 25.023 1.00 49.66 97 GLU A O 1
ATOM 822 N N . LYS A 1 98 ? -23.732 4.521 24.373 1.00 48.97 98 LYS A N 1
ATOM 823 C CA . LYS A 1 98 ? -23.470 3.234 23.741 1.00 48.97 98 LYS A CA 1
ATOM 824 C C . LYS A 1 98 ? -22.116 2.782 24.239 1.00 48.97 98 LYS A C 1
ATOM 826 O O . LYS A 1 98 ? -21.196 3.587 24.328 1.00 48.97 98 LYS A O 1
ATOM 831 N N . GLU A 1 99 ? -22.086 1.520 24.657 1.00 55.72 99 GLU A N 1
ATOM 832 C CA . GLU A 1 99 ? -20.933 0.801 25.192 1.00 55.72 99 GLU A CA 1
ATOM 833 C C . GLU A 1 99 ? -19.622 1.306 24.599 1.00 55.72 99 GLU A C 1
ATOM 835 O O . GLU A 1 99 ? -19.509 1.365 23.379 1.00 55.72 99 GLU A O 1
ATOM 840 N N . ASP A 1 100 ? -18.678 1.641 25.482 1.00 60.47 100 ASP A N 1
ATOM 841 C CA . ASP A 1 100 ? -17.281 1.976 25.195 1.00 60.47 100 ASP A CA 1
ATOM 842 C C . ASP A 1 100 ? -16.773 1.210 23.954 1.00 60.47 100 ASP A C 1
ATOM 844 O O . ASP A 1 100 ? -16.489 0.003 24.046 1.00 60.47 100 ASP A O 1
ATOM 848 N N . PRO A 1 101 ? -16.789 1.832 22.758 1.00 67.25 101 PRO A N 1
ATOM 849 C CA . PRO A 1 101 ? -16.492 1.115 21.534 1.00 67.25 101 PRO A CA 1
ATOM 850 C C . PRO A 1 101 ? -15.012 0.741 21.564 1.00 67.25 101 PRO A C 1
ATOM 852 O O . PRO A 1 101 ? -14.148 1.587 21.768 1.00 67.25 101 PRO A O 1
ATOM 855 N N . LYS A 1 102 ? -14.707 -0.549 21.373 1.00 76.00 102 LYS A N 1
ATOM 856 C CA . LYS A 1 102 ? -13.331 -1.075 21.329 1.00 76.00 102 LYS A CA 1
ATOM 857 C C . LYS A 1 102 ? -12.619 -0.642 20.039 1.00 76.00 102 LYS A C 1
ATOM 859 O O . LYS A 1 102 ? -12.342 -1.476 19.179 1.00 76.00 102 LYS A O 1
ATOM 864 N N . GLY A 1 103 ? -12.364 0.653 19.895 1.00 89.50 103 GLY A N 1
ATOM 865 C CA . GLY A 1 103 ? -11.723 1.261 18.735 1.00 89.50 103 GLY A CA 1
ATOM 866 C C . GLY A 1 103 ? -12.724 1.799 17.718 1.00 89.50 103 GLY A C 1
ATOM 867 O O . GLY A 1 103 ? -13.847 2.156 18.068 1.00 89.50 103 GLY A O 1
ATOM 868 N N . ILE A 1 104 ? -12.312 1.852 16.450 1.00 92.81 104 ILE A N 1
ATOM 869 C CA . ILE A 1 104 ? -13.132 2.316 15.326 1.00 92.81 104 ILE A CA 1
ATOM 870 C C . ILE A 1 104 ? -13.738 1.090 14.625 1.00 92.81 104 ILE A C 1
ATOM 872 O O . ILE A 1 104 ? -13.026 0.395 13.889 1.00 92.81 104 ILE A O 1
ATOM 876 N N . PRO A 1 105 ? -15.037 0.790 14.825 1.00 91.25 105 PRO A N 1
ATOM 877 C CA . PRO A 1 105 ? -15.649 -0.409 14.267 1.00 91.25 105 PRO A CA 1
ATOM 878 C C . PRO A 1 105 ? -15.621 -0.399 12.740 1.00 91.25 105 PRO A C 1
ATOM 880 O O . PRO A 1 105 ? -15.860 0.629 12.112 1.00 91.25 105 PRO A O 1
ATOM 883 N N . GLU A 1 106 ? -15.370 -1.567 12.144 1.00 93.75 106 GLU A N 1
ATOM 884 C CA . GLU A 1 106 ? -15.444 -1.775 10.691 1.00 93.75 106 GLU A CA 1
ATOM 885 C C . GLU A 1 106 ? -14.555 -0.812 9.877 1.00 93.75 106 GLU A C 1
ATOM 887 O O . GLU A 1 106 ? -14.840 -0.562 8.706 1.00 93.75 106 GLU A O 1
ATOM 892 N N . PHE A 1 107 ? -13.472 -0.278 10.465 1.00 95.94 107 PHE A N 1
ATOM 893 C CA . PHE A 1 107 ? -12.602 0.721 9.830 1.00 95.94 107 PHE A CA 1
ATOM 894 C C . PHE A 1 107 ? -12.136 0.286 8.434 1.00 95.94 107 PHE A C 1
ATOM 896 O O . PHE A 1 107 ? -12.365 0.980 7.441 1.00 95.94 107 PHE A O 1
ATOM 903 N N . TRP A 1 108 ? -11.530 -0.900 8.340 1.00 96.75 108 TRP A N 1
ATOM 904 C CA . TRP A 1 108 ? -11.018 -1.410 7.071 1.00 96.75 108 TRP A CA 1
ATOM 905 C C . TRP A 1 108 ? -12.139 -1.779 6.104 1.00 96.75 108 TRP A C 1
ATOM 907 O O . TRP A 1 108 ? -12.060 -1.403 4.941 1.00 96.75 108 TRP A O 1
ATOM 917 N N . LEU A 1 109 ? -13.212 -2.434 6.561 1.00 95.81 109 LEU A N 1
ATOM 918 C CA . LEU A 1 109 ? -14.380 -2.735 5.719 1.00 95.81 109 LEU A CA 1
ATOM 919 C C . LEU A 1 109 ? -14.983 -1.457 5.111 1.00 95.81 109 LEU A C 1
ATOM 921 O O . LEU A 1 109 ? -15.285 -1.418 3.919 1.00 95.81 109 LEU A O 1
ATOM 925 N N . THR A 1 110 ? -15.107 -0.400 5.912 1.00 95.50 110 THR A N 1
ATOM 926 C CA . THR A 1 110 ? -15.569 0.919 5.467 1.00 95.50 110 THR A CA 1
ATOM 927 C C . THR A 1 110 ? -14.632 1.485 4.404 1.00 95.50 110 THR A C 1
ATOM 929 O O . THR A 1 110 ? -15.096 1.971 3.375 1.00 95.50 110 THR A O 1
ATOM 932 N N . LEU A 1 111 ? -13.314 1.364 4.590 1.00 95.31 111 LEU A N 1
ATOM 933 C CA . LEU A 1 111 ? -12.329 1.753 3.580 1.00 95.31 111 LEU A CA 1
ATOM 934 C C . LEU A 1 111 ? -12.508 0.962 2.276 1.00 95.31 111 LEU A C 1
ATOM 936 O O . LEU A 1 111 ? -12.603 1.580 1.217 1.00 95.31 111 LEU A O 1
ATOM 940 N N . PHE A 1 112 ? -12.612 -0.371 2.333 1.00 95.25 112 PHE A N 1
ATOM 941 C CA . PHE A 1 112 ? -12.824 -1.204 1.141 1.00 95.25 112 PHE A CA 1
ATOM 942 C C . PHE A 1 112 ? -14.088 -0.799 0.374 1.00 95.25 112 PHE A C 1
ATOM 944 O O . PHE A 1 112 ? -14.066 -0.762 -0.851 1.00 95.25 112 PHE A O 1
ATOM 951 N N . LYS A 1 113 ? -15.170 -0.441 1.074 1.00 94.19 113 LYS A N 1
ATOM 952 C CA . LYS A 1 113 ? -16.429 -0.002 0.451 1.00 94.19 113 LYS A CA 1
ATOM 953 C C . LYS A 1 113 ? -16.367 1.395 -0.175 1.00 94.19 113 LYS A C 1
ATOM 955 O O . LYS A 1 113 ? -17.146 1.676 -1.080 1.00 94.19 113 LYS A O 1
ATOM 960 N N . ASN A 1 114 ? -15.465 2.256 0.292 1.00 92.94 114 ASN A N 1
ATOM 961 C CA . ASN A 1 114 ? -15.348 3.642 -0.173 1.00 92.94 114 ASN A CA 1
ATOM 962 C C . ASN A 1 114 ? -14.318 3.837 -1.295 1.00 92.94 114 ASN A C 1
ATOM 964 O O . ASN A 1 114 ? -14.270 4.907 -1.897 1.00 92.94 114 ASN A O 1
ATOM 968 N N . VAL A 1 115 ? -13.477 2.839 -1.574 1.00 91.75 115 VAL A N 1
ATOM 969 C CA . VAL A 1 115 ? -12.513 2.880 -2.680 1.00 91.75 115 VAL A CA 1
ATOM 970 C C . VAL A 1 115 ? -13.109 2.146 -3.879 1.00 91.75 115 VAL A C 1
ATOM 972 O O . VAL A 1 115 ? -13.242 0.929 -3.827 1.00 91.75 115 VAL A O 1
ATOM 975 N N . ASP A 1 116 ? -13.406 2.865 -4.966 1.00 89.56 116 ASP A N 1
ATOM 976 C CA . ASP A 1 116 ? -14.123 2.347 -6.151 1.00 89.56 116 ASP A CA 1
ATOM 977 C C . ASP A 1 116 ? -13.610 0.990 -6.660 1.00 89.56 116 ASP A C 1
ATOM 979 O O . ASP A 1 116 ? -14.381 0.072 -6.910 1.00 89.56 116 ASP A 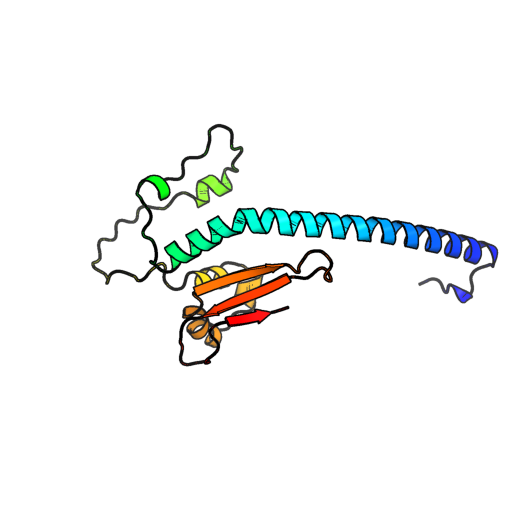O 1
ATOM 983 N N . LEU A 1 117 ? -12.289 0.832 -6.790 1.00 91.69 117 LEU A N 1
ATOM 984 C CA . LEU A 1 117 ? -11.702 -0.422 -7.275 1.00 91.69 117 LEU A CA 1
ATOM 985 C C . LEU A 1 117 ? -11.926 -1.593 -6.306 1.00 91.69 117 LEU A C 1
ATOM 987 O O . LEU A 1 117 ? -12.011 -2.741 -6.733 1.00 91.69 117 LEU A O 1
ATOM 991 N N . LEU A 1 118 ? -11.950 -1.309 -5.006 1.00 92.06 118 LEU A N 1
ATOM 992 C CA . LEU A 1 118 ? -12.061 -2.308 -3.952 1.00 92.06 118 LEU A CA 1
ATOM 993 C C . LEU A 1 118 ? -13.519 -2.660 -3.654 1.00 92.06 118 LEU A C 1
ATOM 995 O O . LEU A 1 118 ? -13.808 -3.820 -3.372 1.00 92.06 118 LEU A O 1
ATOM 999 N N . SER A 1 119 ? -14.432 -1.694 -3.749 1.00 93.56 119 SER A N 1
ATOM 1000 C CA . SER A 1 119 ? -15.850 -1.895 -3.449 1.00 93.56 119 SER A CA 1
ATOM 1001 C C . SER A 1 119 ? -16.493 -2.884 -4.420 1.00 93.56 119 SER A C 1
ATOM 1003 O O . SER A 1 119 ? -17.229 -3.765 -3.986 1.00 93.56 119 SER A O 1
ATOM 1005 N N . ASP A 1 120 ? -16.112 -2.832 -5.699 1.00 93.19 120 ASP A N 1
ATOM 1006 C CA . ASP A 1 120 ? -16.529 -3.795 -6.726 1.00 93.19 120 ASP A CA 1
ATOM 1007 C C . ASP A 1 120 ? -16.013 -5.226 -6.468 1.00 93.19 120 ASP A C 1
ATOM 1009 O O . ASP A 1 120 ? -16.545 -6.195 -7.019 1.00 93.19 120 ASP A O 1
ATOM 1013 N N . MET A 1 121 ? -14.963 -5.381 -5.654 1.00 93.25 121 MET A N 1
ATOM 1014 C CA . MET A 1 121 ? -14.374 -6.682 -5.323 1.00 93.25 121 MET A CA 1
ATOM 1015 C C . MET A 1 121 ? -14.985 -7.326 -4.073 1.00 93.25 121 MET A C 1
ATOM 1017 O O . MET A 1 121 ? -14.887 -8.545 -3.938 1.00 93.25 121 MET A O 1
ATOM 1021 N N . VAL A 1 122 ? -15.585 -6.544 -3.170 1.00 95.00 122 VAL A N 1
ATOM 1022 C CA . VAL A 1 122 ? -16.155 -7.039 -1.907 1.00 95.00 122 VAL A CA 1
ATOM 1023 C C . VAL A 1 122 ? -17.586 -7.522 -2.122 1.00 95.00 122 VAL A C 1
ATOM 1025 O O . VAL A 1 122 ? -18.454 -6.762 -2.546 1.00 95.00 122 VAL A O 1
ATOM 1028 N N . GLN A 1 123 ? -17.853 -8.787 -1.795 1.00 95.88 123 GLN A N 1
ATOM 1029 C CA . GLN A 1 123 ? -19.195 -9.370 -1.852 1.00 95.88 123 GLN A CA 1
ATOM 1030 C C . GLN A 1 123 ? -19.864 -9.386 -0.471 1.00 95.88 123 GLN A C 1
ATOM 1032 O O . GLN A 1 123 ? -19.203 -9.308 0.562 1.00 95.88 123 GLN A O 1
ATOM 1037 N N . GLU A 1 124 ? -21.191 -9.557 -0.435 1.00 95.81 124 GLU A N 1
ATOM 1038 C CA . GLU A 1 124 ? -21.977 -9.543 0.815 1.00 95.81 124 GLU A CA 1
ATOM 1039 C C . GLU A 1 124 ? -21.479 -10.555 1.865 1.00 95.81 124 GLU A C 1
ATOM 1041 O O . GLU A 1 124 ? -21.560 -10.303 3.065 1.00 95.81 124 GLU A O 1
ATOM 1046 N N . HIS A 1 125 ? -20.949 -11.702 1.427 1.00 95.88 125 HIS A N 1
ATOM 1047 C CA . HIS A 1 125 ? -20.425 -12.733 2.326 1.00 95.88 125 HIS A CA 1
ATOM 1048 C C . HIS A 1 125 ? -19.001 -12.459 2.823 1.00 95.88 125 HIS A C 1
ATOM 1050 O O . HIS A 1 125 ? -18.591 -13.065 3.811 1.00 95.88 125 HIS A O 1
ATOM 1056 N N . ASP A 1 126 ? -18.265 -11.553 2.176 1.00 96.19 126 ASP A N 1
ATOM 1057 C CA . ASP A 1 126 ? -16.933 -11.130 2.614 1.00 96.19 126 ASP A CA 1
ATOM 1058 C C . ASP A 1 126 ? -17.025 -10.120 3.759 1.00 96.19 126 ASP A C 1
ATOM 1060 O O . ASP A 1 126 ? -16.144 -10.060 4.614 1.00 96.19 126 ASP A O 1
ATOM 1064 N N . GLU A 1 127 ? -18.107 -9.338 3.813 1.00 96.00 127 GLU A N 1
ATOM 1065 C CA . GLU A 1 127 ? -18.305 -8.310 4.832 1.00 96.00 127 GLU A CA 1
ATOM 1066 C C . GLU A 1 127 ? -18.126 -8.816 6.268 1.00 96.00 127 GLU A C 1
ATOM 1068 O O . GLU A 1 127 ? -17.305 -8.233 6.976 1.00 96.00 127 GLU A O 1
ATOM 1073 N N . PRO A 1 128 ? -18.814 -9.880 6.736 1.00 97.00 128 PRO A N 1
ATOM 1074 C CA . PRO A 1 128 ? -18.646 -10.339 8.112 1.00 97.00 128 PRO A CA 1
ATOM 1075 C C . PRO A 1 128 ? -17.227 -10.849 8.405 1.00 97.00 128 PRO A C 1
ATOM 1077 O O . PRO A 1 128 ? -16.791 -10.782 9.549 1.00 97.00 128 PRO A O 1
ATOM 1080 N N . ILE A 1 129 ? -16.482 -11.288 7.387 1.00 97.19 129 ILE A N 1
ATOM 1081 C CA . ILE A 1 129 ? -15.077 -11.687 7.515 1.00 97.19 129 ILE A CA 1
ATOM 1082 C C . ILE A 1 129 ? -14.198 -10.443 7.691 1.00 97.19 129 ILE A C 1
ATOM 1084 O O . ILE A 1 129 ? -13.376 -10.374 8.603 1.00 97.19 129 ILE A O 1
ATOM 1088 N N . LEU A 1 130 ? -14.400 -9.428 6.847 1.00 96.56 130 LEU A N 1
ATOM 1089 C CA . LEU A 1 130 ? -13.645 -8.173 6.863 1.00 96.56 130 LEU A CA 1
ATOM 1090 C C . LEU A 1 130 ? -13.896 -7.329 8.119 1.00 96.56 130 LEU A C 1
ATOM 1092 O O . LEU A 1 130 ? -13.056 -6.498 8.456 1.00 96.56 130 LEU A O 1
ATOM 1096 N N . LYS A 1 131 ? -14.987 -7.563 8.860 1.00 95.69 131 LYS A N 1
ATOM 1097 C CA . LYS A 1 131 ? -15.190 -6.966 10.194 1.00 95.69 131 LYS A CA 1
ATOM 1098 C C . LYS A 1 131 ? -14.118 -7.376 11.204 1.00 95.69 131 LYS A C 1
ATOM 1100 O O . LYS A 1 131 ? -13.863 -6.624 12.137 1.00 95.69 131 LYS A O 1
ATOM 1105 N N . HIS A 1 132 ? -13.481 -8.529 11.003 1.00 96.31 132 HIS A N 1
ATOM 1106 C CA . HIS A 1 132 ? -12.399 -9.026 11.853 1.00 96.31 132 HIS A CA 1
ATOM 1107 C C . HIS A 1 132 ? -11.006 -8.536 11.423 1.00 96.31 132 HIS A C 1
ATOM 1109 O O . HIS A 1 132 ? -10.012 -8.884 12.064 1.00 96.31 132 HIS A O 1
ATOM 1115 N N . LEU A 1 133 ? -10.903 -7.764 10.333 1.00 97.31 133 LEU A N 1
ATOM 1116 C CA . LEU A 1 133 ? -9.637 -7.222 9.845 1.00 97.31 133 LEU A CA 1
ATOM 1117 C C . LEU A 1 133 ? -9.193 -6.052 10.731 1.00 97.31 133 LEU A C 1
ATOM 1119 O O . LEU A 1 133 ? -9.884 -5.039 10.830 1.00 97.31 133 LEU A O 1
ATOM 1123 N N . LYS A 1 134 ? -8.022 -6.192 11.354 1.00 96.62 134 LYS A N 1
ATOM 1124 C CA . LYS A 1 134 ? -7.445 -5.219 12.291 1.00 96.62 134 LYS A CA 1
ATOM 1125 C C . LYS A 1 134 ? -6.420 -4.301 11.656 1.00 96.62 134 LYS A C 1
ATOM 1127 O O . LYS A 1 134 ? -6.322 -3.137 12.045 1.00 96.62 134 LYS A O 1
ATOM 1132 N N . ASP A 1 135 ? -5.653 -4.815 10.701 1.00 97.94 135 ASP A N 1
ATOM 1133 C CA . ASP A 1 135 ? -4.610 -4.045 10.032 1.00 97.94 135 ASP A CA 1
ATOM 1134 C C . ASP A 1 135 ? -4.294 -4.578 8.638 1.00 97.94 135 ASP A C 1
ATOM 1136 O O . ASP A 1 135 ? -4.508 -5.757 8.338 1.00 97.94 135 ASP A O 1
ATOM 1140 N N . ILE A 1 136 ? -3.726 -3.701 7.814 1.00 97.44 136 ILE A N 1
ATOM 1141 C CA . ILE A 1 136 ? -3.114 -4.058 6.539 1.00 97.44 136 ILE A CA 1
ATOM 1142 C C . ILE A 1 136 ? -1.710 -3.462 6.506 1.00 97.44 136 ILE A C 1
ATOM 1144 O O . ILE A 1 136 ? -1.549 -2.239 6.558 1.00 97.44 136 ILE A O 1
ATOM 1148 N N . LYS A 1 137 ? -0.703 -4.328 6.380 1.00 96.69 137 LYS A N 1
ATOM 1149 C CA . LYS A 1 137 ? 0.713 -3.946 6.321 1.00 96.69 137 LYS A CA 1
ATOM 1150 C C . LYS A 1 137 ? 1.312 -4.247 4.956 1.00 96.69 137 LYS A C 1
ATOM 1152 O O . LYS A 1 137 ? 0.829 -5.117 4.231 1.00 96.69 137 LYS A O 1
ATOM 1157 N N . VAL A 1 138 ? 2.358 -3.502 4.610 1.00 95.88 138 VAL A N 1
ATOM 1158 C CA . VAL A 1 138 ? 3.137 -3.698 3.386 1.00 95.88 138 VAL A CA 1
ATOM 1159 C C . VAL A 1 138 ? 4.589 -3.915 3.778 1.00 95.88 138 VAL A C 1
ATOM 1161 O O . VAL A 1 138 ? 5.218 -3.009 4.314 1.00 95.88 138 VAL A O 1
ATOM 1164 N N . GLU A 1 139 ? 5.118 -5.092 3.470 1.00 93.62 139 GLU A N 1
ATOM 1165 C CA . GLU A 1 139 ? 6.511 -5.454 3.721 1.00 93.62 139 GLU A CA 1
ATOM 1166 C C . GLU A 1 139 ? 7.270 -5.500 2.397 1.00 93.62 139 GLU A C 1
ATOM 1168 O O . GLU A 1 139 ? 6.911 -6.247 1.488 1.00 93.62 139 GLU A O 1
ATOM 1173 N N . PHE A 1 140 ? 8.316 -4.691 2.260 1.00 93.12 140 PHE A N 1
ATOM 1174 C CA . PHE A 1 140 ? 9.144 -4.680 1.055 1.00 93.12 140 PHE A CA 1
ATOM 1175 C C . PHE A 1 140 ? 10.276 -5.704 1.160 1.00 93.12 140 PHE A C 1
ATOM 1177 O O . PHE A 1 140 ? 10.813 -5.942 2.238 1.00 93.12 140 PHE A O 1
ATOM 1184 N N . SER A 1 141 ? 10.688 -6.274 0.026 1.00 91.69 141 SER A N 1
ATOM 1185 C CA . SER A 1 141 ? 11.843 -7.174 -0.024 1.00 91.69 141 SER A CA 1
ATOM 1186 C C . SER A 1 141 ? 13.137 -6.495 0.431 1.00 91.69 141 SER A C 1
ATOM 1188 O O . SER A 1 141 ? 13.362 -5.317 0.139 1.00 91.69 141 SER A O 1
ATOM 1190 N N . ASP A 1 142 ? 14.025 -7.259 1.068 1.00 86.38 142 ASP A N 1
ATOM 1191 C CA . ASP A 1 142 ? 15.309 -6.747 1.552 1.00 86.38 142 ASP A CA 1
ATOM 1192 C C . ASP A 1 142 ? 16.222 -6.256 0.418 1.00 86.38 142 ASP A C 1
ATOM 1194 O O . ASP A 1 142 ? 16.167 -6.717 -0.727 1.00 86.38 142 ASP A O 1
ATOM 1198 N N . ALA A 1 143 ? 17.154 -5.359 0.762 1.00 83.12 143 ALA A N 1
ATOM 1199 C CA . ALA A 1 143 ? 18.183 -4.910 -0.170 1.00 83.12 143 ALA A CA 1
ATOM 1200 C C . ALA A 1 143 ? 18.988 -6.104 -0.721 1.00 83.12 143 ALA A C 1
ATOM 1202 O O . ALA A 1 143 ? 19.583 -6.881 0.028 1.00 83.12 143 ALA A O 1
ATOM 1203 N N . GLY A 1 144 ? 19.026 -6.234 -2.048 1.00 79.75 144 GLY A N 1
ATOM 1204 C CA . GLY A 1 144 ? 19.695 -7.337 -2.744 1.00 79.75 144 GLY A CA 1
ATOM 1205 C C . GLY A 1 144 ? 18.809 -8.555 -3.038 1.00 79.75 144 GLY A C 1
ATOM 1206 O O . GLY A 1 144 ? 19.281 -9.488 -3.690 1.00 79.75 144 GLY A O 1
ATOM 1207 N N . GLN A 1 145 ? 17.543 -8.557 -2.611 1.00 86.12 145 GLN A N 1
ATOM 1208 C CA . GLN A 1 145 ? 16.524 -9.501 -3.078 1.00 86.12 145 GLN A CA 1
ATOM 1209 C C . GLN A 1 145 ? 15.789 -8.962 -4.322 1.00 86.12 145 GLN A C 1
ATOM 1211 O O . GLN A 1 145 ? 15.887 -7.772 -4.629 1.00 86.12 145 GLN A O 1
ATOM 1216 N N . PRO A 1 146 ? 15.070 -9.815 -5.082 1.00 87.94 146 PRO A N 1
ATOM 1217 C CA . PRO A 1 146 ? 14.230 -9.345 -6.180 1.00 87.94 146 PRO A CA 1
ATOM 1218 C C . PRO A 1 146 ? 13.183 -8.341 -5.689 1.00 87.94 146 PRO A C 1
ATOM 1220 O O . PRO A 1 146 ? 12.457 -8.642 -4.742 1.00 87.94 146 PRO A O 1
ATOM 1223 N N . MET A 1 147 ? 13.090 -7.196 -6.374 1.00 91.31 147 MET A N 1
ATOM 1224 C CA . MET A 1 147 ? 12.145 -6.120 -6.054 1.00 91.31 147 MET A CA 1
ATOM 1225 C C . MET A 1 147 ? 10.723 -6.673 -5.947 1.00 91.31 147 MET A C 1
ATOM 1227 O O . MET A 1 147 ? 10.142 -7.111 -6.943 1.00 91.31 147 MET A O 1
ATOM 1231 N N . SER A 1 148 ? 10.191 -6.693 -4.732 1.00 92.62 148 SER A N 1
ATOM 1232 C CA . SER A 1 148 ? 8.856 -7.198 -4.429 1.00 92.62 148 SER A CA 1
ATOM 1233 C C . SER A 1 148 ? 8.322 -6.578 -3.140 1.00 92.62 148 SER A C 1
ATOM 1235 O O . SER A 1 148 ? 9.051 -5.921 -2.391 1.00 92.62 148 SER A O 1
ATOM 1237 N N . PHE A 1 149 ? 7.028 -6.759 -2.904 1.00 94.75 149 PHE A N 1
ATOM 1238 C CA . PHE A 1 149 ? 6.375 -6.397 -1.657 1.00 94.75 149 PHE A CA 1
ATOM 1239 C C . PHE A 1 149 ? 5.340 -7.463 -1.307 1.00 94.75 149 PHE A C 1
ATOM 1241 O O . PHE A 1 149 ? 4.847 -8.177 -2.180 1.00 94.75 149 PHE A O 1
ATOM 1248 N N . VAL A 1 150 ? 5.019 -7.563 -0.026 1.00 96.44 150 VAL A N 1
ATOM 1249 C CA . VAL A 1 150 ? 4.015 -8.468 0.516 1.00 96.44 150 VAL A CA 1
ATOM 1250 C C . VAL A 1 150 ? 2.966 -7.633 1.225 1.00 96.44 150 VAL A C 1
ATOM 1252 O O . VAL A 1 150 ? 3.296 -6.798 2.061 1.00 96.44 150 VAL A O 1
ATOM 1255 N N . LEU A 1 151 ? 1.700 -7.858 0.892 1.00 97.62 151 LEU A N 1
ATOM 1256 C CA . LEU A 1 151 ? 0.581 -7.344 1.672 1.00 97.62 151 LEU A CA 1
ATOM 1257 C C . LEU A 1 151 ? 0.236 -8.351 2.763 1.00 97.62 151 LEU A C 1
ATOM 1259 O O . LEU A 1 151 ? 0.004 -9.524 2.462 1.00 97.62 151 LEU A O 1
ATOM 1263 N N . GLU A 1 152 ? 0.162 -7.891 4.003 1.00 98.25 152 GLU A N 1
ATOM 1264 C CA . GLU A 1 152 ? -0.280 -8.683 5.144 1.00 98.25 152 GLU A CA 1
ATOM 1265 C C . GLU A 1 152 ? -1.619 -8.162 5.655 1.00 98.25 152 GLU A C 1
ATOM 1267 O O . GLU A 1 152 ? -1.753 -6.984 5.975 1.00 98.25 152 GLU A O 1
ATOM 1272 N N . PHE A 1 153 ? -2.602 -9.047 5.762 1.00 98.25 153 PHE A N 1
ATOM 1273 C CA . PHE A 1 153 ? -3.929 -8.764 6.293 1.00 98.25 153 PHE A CA 1
ATOM 1274 C C . PHE A 1 153 ? -4.038 -9.427 7.663 1.00 98.25 153 PHE A C 1
ATOM 1276 O O . PHE A 1 153 ? -4.054 -10.657 7.754 1.00 98.25 153 PHE A O 1
ATOM 1283 N N . HIS A 1 154 ? -4.073 -8.615 8.718 1.00 98.12 154 HIS A N 1
ATOM 1284 C CA . HIS A 1 154 ? -4.035 -9.061 10.110 1.00 98.12 154 HIS A CA 1
ATOM 1285 C C . HIS A 1 154 ? -5.452 -9.164 10.664 1.00 98.12 154 HIS A C 1
ATOM 1287 O O . HIS A 1 154 ? -6.143 -8.155 10.795 1.00 98.12 154 HIS A O 1
ATOM 1293 N N . PHE A 1 155 ? -5.885 -10.373 10.999 1.00 97.81 155 PHE A N 1
ATOM 1294 C CA . PHE A 1 155 ? -7.219 -10.666 11.507 1.00 97.81 155 PHE A CA 1
ATOM 1295 C C . PHE A 1 155 ? -7.187 -11.032 12.982 1.00 97.81 155 PHE A C 1
ATOM 1297 O O . PHE A 1 155 ? -6.257 -11.660 13.486 1.00 97.81 155 PHE A O 1
ATOM 1304 N N . GLU A 1 156 ? -8.262 -10.693 13.678 1.00 95.69 156 GLU A N 1
ATOM 1305 C CA . GLU A 1 156 ? -8.518 -11.277 14.986 1.00 95.69 156 GLU A CA 1
ATOM 1306 C C . GLU A 1 156 ? -9.085 -12.699 14.893 1.00 95.69 156 GLU A C 1
ATOM 1308 O O . GLU A 1 156 ? -9.596 -13.091 13.836 1.00 95.69 156 GLU A O 1
ATOM 1313 N N . PRO A 1 157 ? -9.039 -13.473 15.996 1.00 96.94 157 PRO A N 1
ATOM 1314 C CA . PRO A 1 157 ? -9.681 -14.779 16.048 1.00 96.94 157 PRO A CA 1
ATOM 1315 C C . PRO A 1 157 ? -11.152 -14.692 15.630 1.00 96.94 157 PRO A C 1
ATOM 1317 O O . PRO A 1 157 ? -11.927 -13.936 16.213 1.00 96.94 157 PRO A O 1
ATOM 1320 N N . ASN A 1 158 ? -11.527 -15.482 14.627 1.00 96.19 158 ASN A N 1
ATOM 1321 C CA . ASN A 1 158 ? -12.854 -15.468 14.020 1.00 96.19 158 ASN A CA 1
ATOM 1322 C C . ASN A 1 158 ? -13.319 -16.894 13.672 1.00 96.19 158 ASN A C 1
ATOM 1324 O O . ASN A 1 158 ? -12.570 -17.861 13.809 1.00 96.19 158 ASN A O 1
ATOM 1328 N N . GLU A 1 159 ? -14.577 -17.036 13.256 1.00 97.31 159 GLU A N 1
ATOM 1329 C CA . GLU A 1 159 ? -15.193 -18.341 12.963 1.00 97.31 159 GLU A CA 1
ATOM 1330 C C . GLU A 1 159 ? -14.934 -18.863 11.538 1.00 97.31 159 GLU A C 1
ATOM 1332 O O . GLU A 1 159 ? -15.229 -20.022 11.247 1.00 97.31 159 GLU A O 1
ATOM 1337 N N . TYR A 1 160 ? -14.377 -18.032 10.653 1.00 97.56 160 TYR A N 1
ATOM 1338 C CA . TYR A 1 160 ? -14.210 -18.339 9.231 1.00 97.56 160 TYR A CA 1
ATOM 1339 C C . TYR A 1 160 ? -12.892 -19.062 8.949 1.00 97.56 160 TYR A C 1
ATOM 1341 O O . TYR A 1 160 ? -12.848 -19.984 8.133 1.00 97.56 160 TYR A O 1
ATOM 1349 N N . PHE A 1 161 ? -11.816 -18.664 9.631 1.00 97.81 161 PHE A N 1
ATOM 1350 C CA . PHE A 1 161 ? -10.498 -19.279 9.509 1.00 97.81 161 PHE A CA 1
ATOM 1351 C C . PHE A 1 161 ? -9.658 -19.101 10.775 1.00 97.81 161 PHE A C 1
ATOM 1353 O O . PHE A 1 161 ? -9.908 -18.241 11.612 1.00 97.81 161 PHE A O 1
ATOM 1360 N N . THR A 1 162 ? -8.612 -19.918 10.898 1.00 97.44 162 THR A N 1
ATOM 1361 C CA . THR A 1 162 ? -7.684 -19.893 12.040 1.00 97.44 162 THR A CA 1
ATOM 1362 C C . THR A 1 162 ? -6.450 -19.022 11.808 1.00 97.44 162 THR A C 1
ATOM 1364 O O . THR A 1 162 ? -5.640 -18.866 12.714 1.00 97.44 162 THR A O 1
ATOM 1367 N N . ASN A 1 163 ? -6.243 -18.529 10.585 1.00 97.62 163 ASN A N 1
ATOM 1368 C CA . ASN A 1 163 ? -5.108 -17.681 10.238 1.00 97.62 163 ASN A CA 1
ATOM 1369 C C . ASN A 1 163 ? -5.222 -16.316 10.924 1.00 97.62 163 ASN A C 1
ATOM 1371 O O . ASN A 1 163 ? -6.199 -15.608 10.720 1.00 97.62 163 ASN A O 1
ATOM 1375 N N . GLU A 1 164 ? -4.195 -15.919 11.669 1.00 97.62 164 GLU A N 1
ATOM 1376 C CA . GLU A 1 164 ? -4.089 -14.552 12.200 1.00 97.62 164 GLU A CA 1
ATOM 1377 C C . GLU A 1 164 ? -3.613 -13.569 11.122 1.00 97.62 164 GLU A C 1
ATOM 1379 O O . GLU A 1 164 ? -3.963 -12.395 11.151 1.00 97.62 164 GLU A O 1
ATOM 1384 N N . VAL A 1 165 ? -2.849 -14.052 10.135 1.00 98.25 165 VAL A N 1
ATOM 1385 C CA . VAL A 1 165 ? -2.343 -13.242 9.020 1.00 98.25 165 VAL A CA 1
ATOM 1386 C C . VAL A 1 165 ? -2.572 -13.968 7.698 1.00 98.25 165 VAL A C 1
ATOM 1388 O O . VAL A 1 165 ? -2.174 -15.127 7.534 1.00 98.25 165 VAL A O 1
ATOM 1391 N N . LEU A 1 166 ? -3.203 -13.283 6.744 1.00 98.12 166 LEU A N 1
ATOM 1392 C CA . LEU A 1 166 ? -3.247 -13.686 5.337 1.00 98.12 166 LEU A CA 1
ATOM 1393 C C . LEU A 1 166 ? -2.253 -12.835 4.553 1.00 98.12 166 LEU A C 1
ATOM 1395 O O . LEU A 1 166 ? -2.222 -11.621 4.720 1.00 98.12 166 LEU A O 1
ATOM 1399 N N . THR A 1 167 ? -1.446 -13.452 3.693 1.00 97.50 167 THR A N 1
ATOM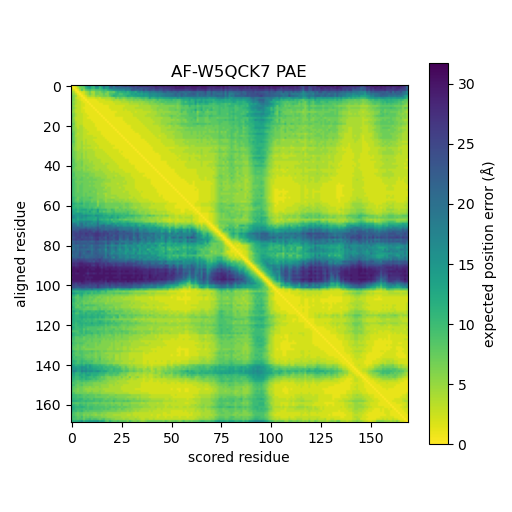 1400 C CA . THR A 1 167 ? -0.407 -12.740 2.939 1.00 97.50 167 THR A CA 1
ATOM 1401 C C . THR A 1 167 ? -0.627 -12.831 1.434 1.00 97.50 167 THR A C 1
ATOM 1403 O O . THR A 1 167 ? -1.107 -13.841 0.910 1.00 97.50 167 THR A O 1
ATOM 1406 N N . LYS A 1 168 ? -0.264 -11.764 0.719 1.00 96.62 168 LYS A N 1
ATOM 1407 C CA . LYS A 1 168 ? -0.259 -11.712 -0.744 1.00 96.62 168 LYS A CA 1
ATOM 1408 C C . LYS A 1 168 ? 1.067 -11.142 -1.240 1.00 96.62 168 LYS A C 1
ATOM 1410 O O . LYS A 1 168 ? 1.359 -9.979 -0.991 1.00 96.62 168 LYS A O 1
ATOM 1415 N N . THR A 1 169 ? 1.828 -11.980 -1.941 1.00 91.38 169 THR A N 1
ATOM 1416 C CA . THR A 1 169 ? 3.085 -11.654 -2.639 1.00 91.38 169 THR A CA 1
ATOM 1417 C C . THR A 1 169 ? 2.848 -11.344 -4.110 1.00 91.38 169 THR A C 1
ATOM 1419 O O . THR A 1 169 ? 1.948 -12.009 -4.687 1.00 91.38 169 THR A O 1
#

pLDDT: mean 87.7, std 14.22, range [44.16, 98.31]

Sequence (169 aa):
MADIDNLPRVVKRRVNALKNLQVKCAQIEAKFYEEVHDLERKYAVLYQPLFDKRFEIINAIYEPTEEECEWKPDEEDEISEELKEKAKIEDEKKDEEKEDPKGIPEFWLTLFKNVDLLSDMVQEHDEPILKHLKDIKVEFSDAGQPMSFVLEFHFEPNEYFTNEVLTKT

Mean predicted aligned error: 8.12 Å